Protein AF-A0A428TX43-F1 (afdb_monomer_lite)

Structure (mmCIF, N/CA/C/O backbone):
data_AF-A0A428TX43-F1
#
_entry.id   AF-A0A428TX43-F1
#
loop_
_atom_site.group_PDB
_atom_site.id
_atom_site.type_symbol
_atom_site.label_atom_id
_atom_site.label_alt_id
_atom_site.label_comp_id
_atom_site.label_asym_id
_atom_site.label_entity_id
_atom_site.label_seq_id
_atom_site.pdbx_PDB_ins_code
_atom_site.Cartn_x
_atom_site.Cartn_y
_atom_site.Cartn_z
_atom_site.occupancy
_atom_site.B_iso_or_equiv
_atom_site.auth_seq_id
_atom_site.auth_comp_id
_atom_site.auth_asym_id
_atom_site.auth_atom_id
_atom_site.pdbx_PDB_model_num
ATOM 1 N N . MET A 1 1 ? -20.351 14.671 13.816 1.00 62.22 1 MET A N 1
ATOM 2 C CA . MET A 1 1 ? -19.792 14.443 12.461 1.00 62.22 1 MET A CA 1
ATOM 3 C C . MET A 1 1 ? -20.214 13.050 11.997 1.00 62.22 1 MET A C 1
ATOM 5 O O . MET A 1 1 ? -20.035 12.113 12.763 1.00 62.22 1 MET A O 1
ATOM 9 N N . ARG A 1 2 ? -20.842 12.893 10.821 1.00 84.12 2 ARG A N 1
ATOM 10 C CA . ARG A 1 2 ? -21.247 11.560 10.322 1.00 84.12 2 ARG A CA 1
ATOM 11 C C . ARG A 1 2 ? -20.004 10.763 9.895 1.00 84.12 2 ARG A C 1
ATOM 13 O O . ARG A 1 2 ? -19.084 11.345 9.327 1.00 84.12 2 ARG A O 1
ATOM 20 N N . ILE A 1 3 ? -19.994 9.446 10.132 1.00 85.44 3 ILE A N 1
ATOM 21 C CA . ILE A 1 3 ? -18.871 8.536 9.803 1.00 85.44 3 ILE A CA 1
ATOM 22 C C . ILE A 1 3 ? -18.467 8.659 8.323 1.00 85.44 3 ILE A C 1
ATOM 24 O O . ILE A 1 3 ? -17.286 8.635 7.987 1.00 85.44 3 ILE A O 1
ATOM 28 N N . THR A 1 4 ? -19.445 8.877 7.444 1.00 86.81 4 THR A N 1
ATOM 29 C CA . THR A 1 4 ? -19.242 9.083 6.005 1.00 86.81 4 THR A CA 1
ATOM 30 C C . THR A 1 4 ? -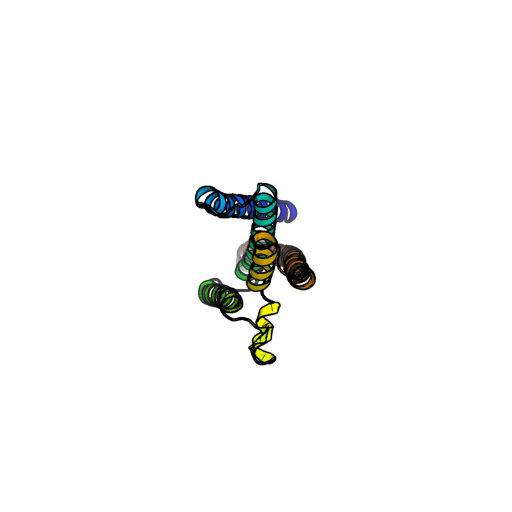18.394 10.313 5.681 1.00 86.81 4 THR A C 1
ATOM 32 O O . THR A 1 4 ? -17.564 10.249 4.781 1.00 86.81 4 THR A O 1
ATOM 35 N N . HIS A 1 5 ? -18.541 11.417 6.421 1.00 90.12 5 HIS A N 1
ATOM 36 C CA . HIS A 1 5 ? -17.758 12.636 6.182 1.00 90.12 5 HIS A CA 1
ATOM 37 C C . HIS A 1 5 ? -16.294 12.438 6.585 1.00 90.12 5 HIS A C 1
ATOM 39 O O . HIS A 1 5 ? -15.394 12.881 5.879 1.00 90.12 5 HIS A O 1
ATOM 45 N N . VAL A 1 6 ? -16.057 11.733 7.698 1.00 88.94 6 VAL A N 1
ATOM 46 C CA . VAL A 1 6 ? -14.701 11.384 8.149 1.00 88.94 6 VAL A CA 1
ATOM 47 C C . VAL A 1 6 ? -14.026 10.476 7.127 1.00 88.94 6 VAL A C 1
ATOM 49 O O . VAL A 1 6 ? -12.873 10.702 6.769 1.00 88.94 6 VAL A O 1
ATOM 52 N N . TRP A 1 7 ? -14.756 9.481 6.620 1.00 88.94 7 TRP A N 1
ATOM 53 C CA . TRP A 1 7 ? -14.253 8.597 5.576 1.00 88.94 7 TRP A CA 1
ATOM 54 C C . TRP A 1 7 ? -13.884 9.367 4.303 1.00 88.94 7 TRP A C 1
ATOM 56 O O . TRP A 1 7 ? -12.762 9.237 3.822 1.00 88.94 7 TRP A O 1
ATOM 66 N N . LEU A 1 8 ? -14.781 10.226 3.812 1.00 90.94 8 LEU A N 1
ATOM 67 C CA . LEU A 1 8 ? -14.578 10.978 2.574 1.00 90.94 8 LEU A CA 1
ATOM 68 C C . LEU A 1 8 ? -13.399 11.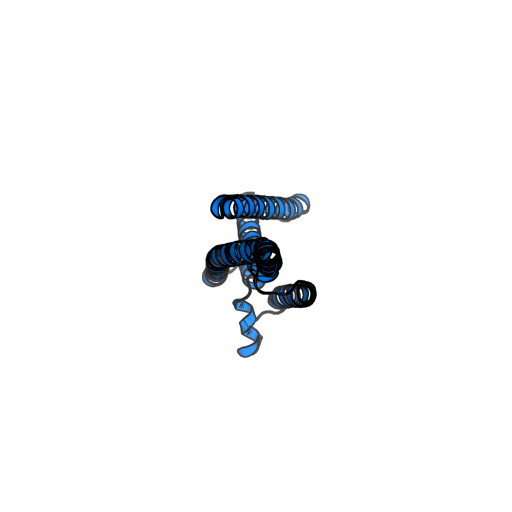954 2.677 1.00 90.94 8 LEU A C 1
ATOM 70 O O . LEU A 1 8 ? -12.568 12.004 1.774 1.00 90.94 8 LEU A O 1
ATOM 74 N N . MET A 1 9 ? -13.277 12.669 3.801 1.00 92.31 9 MET A N 1
ATOM 75 C CA . MET A 1 9 ? -12.135 13.549 4.061 1.00 92.31 9 MET A CA 1
ATOM 76 C C . MET A 1 9 ? -10.814 12.776 3.983 1.00 92.31 9 MET A C 1
ATOM 78 O O . MET A 1 9 ? -9.908 13.174 3.255 1.00 92.31 9 MET A O 1
ATOM 82 N N . ARG A 1 10 ? -10.707 11.646 4.694 1.00 89.06 10 ARG A N 1
ATOM 83 C CA . ARG A 1 10 ? -9.470 10.848 4.739 1.00 89.06 10 ARG A CA 1
ATOM 84 C C . ARG A 1 10 ? -9.148 10.206 3.396 1.00 89.06 10 ARG A C 1
ATOM 86 O O . ARG A 1 10 ? -7.983 10.178 3.010 1.00 89.06 10 ARG A O 1
ATOM 93 N N . PHE A 1 11 ? -10.170 9.738 2.686 1.00 91.19 11 PHE A N 1
ATOM 94 C CA . PHE A 1 11 ? -10.027 9.187 1.346 1.00 91.19 11 PHE A CA 1
ATOM 95 C C . PHE A 1 11 ? -9.445 10.228 0.384 1.00 91.19 11 PHE A C 1
ATOM 97 O O . PHE A 1 11 ? -8.422 9.971 -0.245 1.00 91.19 11 PHE A O 1
ATOM 104 N N . ILE A 1 12 ? -10.030 11.430 0.330 1.00 93.38 12 ILE A N 1
ATOM 105 C CA . ILE A 1 12 ? -9.553 12.514 -0.540 1.00 93.38 12 ILE A CA 1
ATOM 106 C C . ILE A 1 12 ? -8.123 12.917 -0.174 1.00 93.38 12 ILE A C 1
ATOM 108 O O . ILE A 1 12 ? -7.271 13.004 -1.058 1.00 93.38 12 ILE A O 1
ATOM 112 N N . THR A 1 13 ? -7.826 13.106 1.115 1.00 92.62 13 THR A N 1
ATOM 113 C CA . THR A 1 13 ? -6.467 13.442 1.562 1.00 92.62 13 THR A CA 1
ATOM 114 C C . THR A 1 13 ? -5.456 12.371 1.150 1.00 92.62 13 THR A C 1
ATOM 116 O O . THR A 1 13 ? -4.386 12.718 0.656 1.00 92.62 13 THR A O 1
ATOM 119 N N . GLY A 1 14 ? -5.797 11.086 1.285 1.00 91.69 14 GLY A N 1
ATOM 120 C CA . GLY A 1 14 ? -4.928 9.984 0.865 1.00 91.69 14 GLY A CA 1
ATOM 121 C C . GLY A 1 14 ? -4.669 9.957 -0.643 1.00 91.69 14 GLY A C 1
ATOM 122 O O . GLY A 1 14 ? -3.523 9.792 -1.069 1.00 91.69 14 GLY A O 1
ATOM 123 N N . LYS A 1 15 ? -5.702 10.190 -1.465 1.00 93.94 15 LYS A N 1
ATOM 124 C CA . LYS A 1 15 ? -5.552 10.254 -2.930 1.00 93.94 15 LYS A CA 1
ATOM 125 C C . LYS A 1 15 ? -4.702 11.442 -3.372 1.00 93.94 15 LYS A C 1
ATOM 127 O O . LYS A 1 15 ? -3.833 11.274 -4.220 1.00 93.94 15 LYS A O 1
ATOM 132 N N . ILE A 1 16 ? -4.905 12.620 -2.781 1.00 95.44 16 ILE A N 1
ATOM 133 C CA . ILE A 1 16 ? -4.099 13.809 -3.096 1.00 95.44 16 ILE A CA 1
ATOM 134 C C . ILE A 1 16 ? -2.644 13.584 -2.678 1.00 95.44 16 ILE A C 1
ATOM 136 O O . ILE A 1 16 ? -1.738 13.825 -3.469 1.00 95.44 16 ILE A O 1
ATOM 140 N N . PHE A 1 17 ? -2.416 13.079 -1.464 1.00 94.19 17 PHE A N 1
ATOM 141 C CA . PHE A 1 17 ? -1.071 12.824 -0.954 1.00 94.19 17 PHE A CA 1
ATOM 142 C C . PHE A 1 17 ? -0.299 11.829 -1.832 1.00 94.19 17 PHE A C 1
ATOM 144 O O . PHE A 1 17 ? 0.827 12.113 -2.238 1.00 94.19 17 PHE A O 1
ATOM 151 N N . SER A 1 18 ? -0.914 10.692 -2.174 1.00 94.75 18 SER A N 1
ATOM 152 C CA . SER A 1 18 ? -0.291 9.675 -3.034 1.00 94.75 18 SER A CA 1
ATOM 153 C C . SER A 1 18 ? -0.026 10.186 -4.452 1.00 94.75 18 SER A C 1
ATOM 155 O O . SER A 1 18 ? 1.043 9.917 -4.999 1.00 94.75 18 SER A O 1
ATOM 157 N N . MET A 1 19 ? -0.948 10.961 -5.034 1.00 94.81 19 MET A N 1
ATOM 158 C CA . MET A 1 19 ? -0.759 11.581 -6.351 1.00 94.81 19 MET A CA 1
ATOM 159 C C . MET A 1 19 ? 0.387 12.592 -6.351 1.00 94.81 19 MET A C 1
ATOM 161 O O . MET A 1 19 ? 1.244 12.537 -7.231 1.00 94.81 19 MET A O 1
ATOM 165 N N . LEU A 1 20 ? 0.436 13.488 -5.360 1.00 96.06 20 LEU A N 1
ATOM 166 C CA . LEU A 1 20 ? 1.509 14.477 -5.238 1.00 96.06 20 LEU A CA 1
ATOM 167 C C . LEU A 1 20 ? 2.864 13.800 -5.051 1.00 96.06 20 LEU A C 1
ATOM 169 O O . LEU A 1 20 ? 3.816 14.155 -5.740 1.00 96.06 20 LEU A O 1
ATOM 173 N N . PHE A 1 21 ? 2.943 12.792 -4.179 1.00 95.31 21 PHE A N 1
ATOM 174 C CA . PHE A 1 21 ? 4.167 12.015 -4.004 1.00 95.31 21 PHE A CA 1
ATOM 175 C C . PHE A 1 21 ? 4.628 11.391 -5.324 1.00 95.31 21 PHE A C 1
ATOM 177 O O . PHE A 1 21 ? 5.793 11.531 -5.695 1.00 95.31 21 PHE A O 1
ATOM 184 N N . ALA A 1 22 ? 3.715 10.739 -6.048 1.00 96.19 22 ALA A N 1
ATOM 185 C CA . ALA A 1 22 ? 4.040 10.102 -7.315 1.00 96.19 22 ALA A CA 1
ATOM 186 C C . ALA A 1 22 ? 4.561 11.119 -8.338 1.00 96.19 22 ALA A C 1
ATOM 188 O O . ALA A 1 22 ? 5.565 10.843 -8.984 1.00 96.19 22 ALA A O 1
ATOM 189 N N . VAL A 1 23 ? 3.939 12.302 -8.440 1.00 96.25 23 VAL A N 1
ATOM 190 C CA . VAL A 1 23 ? 4.405 13.385 -9.327 1.00 96.25 23 VAL A CA 1
ATOM 191 C C . VAL A 1 23 ? 5.791 13.883 -8.926 1.00 96.25 23 VAL A C 1
ATOM 193 O O . VAL A 1 23 ? 6.620 14.112 -9.801 1.00 96.25 23 VAL A O 1
ATOM 196 N N . VAL A 1 24 ? 6.070 14.050 -7.631 1.00 96.38 24 VAL A N 1
ATOM 197 C CA . VAL A 1 24 ? 7.391 14.510 -7.176 1.00 96.38 24 VAL A CA 1
ATOM 198 C C . VAL A 1 24 ? 8.469 13.485 -7.522 1.00 96.38 24 VAL A C 1
ATOM 200 O O . VAL A 1 24 ? 9.498 13.858 -8.082 1.00 96.38 24 VAL A O 1
ATOM 203 N N . VAL A 1 25 ? 8.236 12.200 -7.240 1.00 95.06 25 VAL A N 1
ATOM 204 C CA . VAL A 1 25 ? 9.222 11.144 -7.518 1.00 95.06 25 VAL A CA 1
ATOM 205 C C . VAL A 1 25 ? 9.447 10.978 -9.019 1.00 95.06 25 VAL A C 1
ATOM 207 O O . VAL A 1 25 ? 10.593 10.946 -9.464 1.00 95.06 25 VAL A O 1
ATOM 210 N N . THR A 1 26 ? 8.389 10.923 -9.829 1.00 94.62 26 THR A N 1
ATOM 211 C CA . THR A 1 26 ? 8.565 10.787 -11.282 1.00 94.62 26 THR A CA 1
ATOM 212 C C . THR A 1 26 ? 9.055 12.058 -11.948 1.00 94.62 26 THR A C 1
ATOM 214 O O . THR A 1 26 ? 9.787 11.978 -12.931 1.00 94.62 26 THR A O 1
ATOM 217 N N . GLY A 1 27 ? 8.702 13.228 -11.419 1.00 93.19 27 GLY A N 1
ATOM 218 C CA . GLY A 1 27 ? 9.244 14.515 -11.842 1.00 93.19 27 GLY A CA 1
ATOM 219 C C . GLY A 1 27 ? 10.741 14.616 -11.563 1.00 93.19 27 GLY A C 1
ATOM 220 O O . GLY A 1 27 ? 11.486 15.054 -12.434 1.00 93.19 27 GLY A O 1
ATOM 221 N N . TYR A 1 28 ? 11.193 14.136 -10.401 1.00 93.88 28 TYR A N 1
ATOM 222 C CA . TYR A 1 28 ? 12.615 14.023 -10.075 1.00 93.88 28 TYR A CA 1
ATOM 223 C C . TYR A 1 28 ? 13.341 13.099 -11.062 1.00 93.88 28 TYR A C 1
ATOM 225 O O . TYR A 1 28 ? 14.306 13.524 -11.692 1.00 93.88 28 TYR A O 1
ATOM 233 N N . ILE A 1 29 ? 12.833 11.879 -11.277 1.00 91.56 29 ILE A N 1
ATOM 234 C CA . ILE A 1 29 ? 13.421 10.927 -12.238 1.00 91.56 29 ILE A CA 1
ATOM 235 C C . ILE A 1 29 ? 13.482 11.537 -13.645 1.00 91.56 29 ILE A C 1
ATOM 237 O O . ILE A 1 29 ? 14.479 11.394 -14.342 1.00 91.56 29 ILE A O 1
ATOM 241 N N . TRP A 1 30 ? 12.437 12.256 -14.059 1.00 90.94 30 TRP A N 1
ATOM 242 C CA . TRP A 1 30 ? 12.391 12.913 -15.362 1.00 90.94 30 TRP A CA 1
ATOM 243 C C . TRP A 1 30 ? 13.389 14.063 -15.493 1.00 90.94 30 TRP A C 1
ATOM 245 O O . TRP A 1 30 ? 14.013 14.208 -16.544 1.00 90.94 30 TRP A O 1
ATOM 255 N N . ALA A 1 31 ? 13.521 14.895 -14.458 1.00 91.88 31 ALA A N 1
ATOM 256 C CA . ALA A 1 31 ? 14.424 16.042 -14.452 1.00 91.88 31 ALA A CA 1
ATOM 257 C C . ALA A 1 31 ? 15.897 15.610 -14.486 1.00 91.88 31 ALA A C 1
ATOM 259 O O . ALA A 1 31 ? 16.699 16.247 -15.163 1.00 91.88 31 ALA A O 1
ATOM 260 N N . PHE A 1 32 ? 16.226 14.503 -13.815 1.00 91.25 32 PHE A N 1
ATOM 261 C CA . PHE A 1 32 ? 17.582 13.956 -13.714 1.00 91.25 32 PHE A CA 1
ATOM 262 C C . PHE A 1 32 ? 17.793 12.711 -14.585 1.00 91.25 32 PHE A C 1
ATOM 264 O O . PHE A 1 32 ? 18.588 11.842 -14.244 1.00 91.25 32 PHE A O 1
ATOM 271 N N . ARG A 1 33 ? 17.081 12.605 -15.715 1.00 85.25 33 ARG A N 1
ATOM 272 C CA . ARG A 1 33 ? 17.209 11.447 -16.615 1.00 85.25 33 ARG A CA 1
ATOM 273 C C . ARG A 1 33 ? 18.502 11.427 -17.440 1.00 85.25 33 ARG A C 1
ATOM 275 O O . ARG A 1 33 ? 18.762 10.418 -18.072 1.00 85.25 33 ARG A O 1
ATOM 282 N N . GLU A 1 34 ? 19.293 12.503 -17.442 1.00 87.50 34 GLU A N 1
ATOM 283 C CA . GLU A 1 34 ? 20.526 12.625 -18.244 1.00 87.50 34 GLU A CA 1
ATOM 284 C C . GLU A 1 34 ? 20.305 12.138 -19.696 1.00 87.50 34 GLU A C 1
ATOM 286 O O . GLU A 1 34 ? 19.349 12.573 -20.343 1.00 87.50 34 GLU A O 1
ATOM 291 N N . ASP A 1 35 ? 21.133 11.213 -20.190 1.00 86.31 35 ASP A N 1
ATOM 292 C CA . ASP A 1 35 ? 21.039 10.624 -21.534 1.00 86.31 35 ASP A CA 1
ATOM 293 C C . ASP A 1 35 ? 20.047 9.447 -21.626 1.00 86.31 35 ASP A C 1
ATOM 295 O O . ASP A 1 35 ? 19.920 8.791 -22.666 1.00 86.31 35 ASP A O 1
ATOM 299 N N . TRP A 1 36 ? 19.321 9.141 -20.548 1.00 84.12 36 TRP A N 1
ATOM 300 C CA . TRP A 1 36 ? 18.344 8.062 -20.539 1.00 84.12 36 TRP A CA 1
ATOM 301 C C . TRP A 1 36 ? 17.116 8.456 -21.371 1.00 84.12 36 TRP A C 1
ATOM 303 O O . TRP A 1 36 ? 16.358 9.366 -21.025 1.00 84.12 36 TRP A O 1
ATOM 313 N N . GLY A 1 37 ? 16.910 7.744 -22.486 1.00 82.31 37 GLY A N 1
ATOM 314 C CA . GLY A 1 37 ? 15.857 7.969 -23.488 1.00 82.31 37 GLY A CA 1
ATOM 315 C C . GLY A 1 37 ? 14.419 7.680 -23.027 1.00 82.31 37 GLY A C 1
ATOM 316 O O . GLY A 1 37 ? 13.642 7.061 -23.752 1.00 82.31 37 GLY A O 1
ATOM 317 N N . VAL A 1 38 ? 14.047 8.102 -21.819 1.00 80.44 38 VAL A N 1
ATOM 318 C CA . VAL A 1 38 ? 12.699 7.963 -21.259 1.00 80.44 38 VAL A CA 1
ATOM 319 C C . VAL A 1 38 ? 11.732 8.868 -22.022 1.00 80.44 38 VAL A C 1
ATOM 321 O O . VAL A 1 38 ? 11.837 10.092 -21.978 1.00 80.44 38 VAL A O 1
ATOM 324 N N . ASN A 1 39 ? 10.766 8.267 -22.718 1.00 88.69 39 ASN A N 1
ATOM 325 C CA . ASN A 1 39 ? 9.698 8.994 -23.406 1.00 88.69 39 ASN A CA 1
ATOM 326 C C . ASN A 1 39 ? 8.551 9.353 -22.433 1.00 88.69 39 ASN A C 1
ATOM 328 O O . ASN A 1 39 ? 8.416 8.755 -21.363 1.00 88.69 39 ASN A O 1
ATOM 332 N N . GLY A 1 40 ? 7.663 10.274 -22.815 1.00 87.19 40 GLY A N 1
ATOM 333 C CA . GLY A 1 40 ? 6.488 10.666 -22.028 1.00 87.19 40 GLY A CA 1
ATOM 334 C C . GLY A 1 40 ? 5.556 9.497 -21.679 1.00 87.19 40 GLY A C 1
ATOM 335 O O . GLY A 1 40 ? 4.947 9.496 -20.612 1.00 87.19 40 GLY A O 1
ATOM 336 N N . GLY A 1 41 ? 5.507 8.452 -22.515 1.00 90.25 41 GLY A N 1
ATOM 337 C CA . GLY A 1 41 ? 4.798 7.208 -22.192 1.00 90.25 41 GLY A CA 1
ATOM 338 C C . GLY A 1 41 ? 5.389 6.483 -20.977 1.00 90.25 41 GLY A C 1
ATOM 339 O O . GLY A 1 41 ? 4.654 6.110 -20.064 1.00 90.25 41 GLY A O 1
ATOM 340 N N . HIS A 1 42 ? 6.718 6.354 -20.909 1.00 91.62 42 HIS A N 1
ATOM 341 C CA . HIS A 1 42 ? 7.403 5.748 -19.760 1.00 91.62 42 HIS A CA 1
ATOM 342 C C . HIS A 1 42 ? 7.213 6.586 -18.493 1.00 91.62 42 HIS A C 1
ATOM 344 O O . HIS A 1 42 ? 7.058 6.031 -17.405 1.00 91.62 42 HIS A O 1
ATOM 350 N N . TRP A 1 43 ? 7.164 7.915 -18.624 1.00 92.44 43 TRP A N 1
ATOM 351 C CA . TRP A 1 43 ? 6.859 8.804 -17.504 1.00 92.44 43 TRP A CA 1
ATOM 352 C C . TRP A 1 43 ? 5.450 8.578 -16.952 1.00 92.44 43 TRP A C 1
ATOM 354 O O . TRP A 1 43 ? 5.297 8.387 -15.746 1.00 92.44 43 TRP A O 1
ATOM 364 N N . ALA A 1 44 ? 4.434 8.536 -17.820 1.00 94.44 44 ALA A N 1
ATOM 365 C CA . ALA A 1 44 ? 3.047 8.332 -17.407 1.00 94.44 44 ALA A CA 1
ATOM 366 C C . ALA A 1 44 ? 2.846 6.967 -16.727 1.00 94.44 44 ALA A C 1
ATOM 368 O O . ALA A 1 44 ? 2.191 6.883 -15.688 1.00 94.44 44 ALA A O 1
ATOM 369 N N . LEU A 1 45 ? 3.461 5.908 -17.265 1.00 94.31 45 LEU A N 1
ATOM 370 C CA . LEU A 1 45 ? 3.423 4.570 -16.667 1.00 94.31 45 LEU A CA 1
ATOM 371 C C . LEU A 1 45 ? 4.169 4.512 -15.329 1.00 94.31 45 LEU A C 1
ATOM 373 O O . LEU A 1 45 ? 3.653 3.950 -14.361 1.00 94.31 45 LEU A O 1
ATOM 377 N N . SER A 1 46 ? 5.343 5.143 -15.238 1.00 94.44 46 SER A N 1
ATOM 378 C CA . SER A 1 46 ? 6.082 5.252 -13.972 1.00 94.44 46 SER A CA 1
ATOM 379 C C . SER A 1 46 ? 5.245 5.986 -12.925 1.00 94.44 46 SER A C 1
ATOM 381 O O . SER A 1 46 ? 5.160 5.551 -11.779 1.00 94.44 46 SER A O 1
ATOM 383 N N . TRP A 1 47 ? 4.572 7.067 -13.326 1.00 95.88 47 TRP A N 1
ATOM 384 C CA . TRP A 1 47 ? 3.741 7.878 -12.440 1.00 95.88 47 TRP A CA 1
ATOM 385 C C . TRP A 1 47 ? 2.553 7.089 -11.900 1.00 95.88 47 TRP A C 1
ATOM 387 O O . TRP A 1 47 ? 2.351 7.053 -10.686 1.00 95.88 47 TRP A O 1
ATOM 397 N N . LEU A 1 48 ? 1.824 6.386 -12.769 1.00 95.69 48 LEU A N 1
ATOM 398 C CA . LEU A 1 48 ? 0.718 5.521 -12.355 1.00 95.69 48 LEU A CA 1
ATOM 399 C C . LEU A 1 48 ? 1.182 4.391 -11.427 1.00 95.69 48 LEU A C 1
ATOM 401 O O . LEU A 1 48 ? 0.500 4.087 -10.448 1.00 95.69 48 LEU A O 1
ATOM 405 N N . THR A 1 49 ? 2.350 3.802 -11.693 1.00 95.31 49 THR A N 1
ATOM 406 C CA . THR A 1 49 ? 2.896 2.715 -10.868 1.00 95.31 49 THR A CA 1
ATOM 407 C C . THR A 1 49 ? 3.288 3.217 -9.474 1.00 95.31 49 THR A C 1
ATOM 409 O O . THR A 1 49 ? 2.893 2.620 -8.468 1.00 95.31 49 THR A O 1
ATOM 412 N N . PHE A 1 50 ? 3.994 4.352 -9.385 1.00 96.31 50 PHE A N 1
ATOM 413 C CA . PHE A 1 50 ? 4.320 4.979 -8.099 1.00 96.31 50 PHE A CA 1
ATOM 414 C C . PHE A 1 50 ? 3.073 5.434 -7.344 1.00 96.31 50 PHE A C 1
ATOM 416 O O . PHE A 1 50 ? 3.014 5.268 -6.126 1.00 96.31 50 PHE A O 1
ATOM 423 N N . TRP A 1 51 ? 2.069 5.969 -8.044 1.00 96.50 51 TRP A N 1
ATOM 424 C CA . TRP A 1 51 ? 0.796 6.343 -7.435 1.00 96.50 51 TRP A CA 1
ATOM 425 C C . TRP A 1 51 ? 0.103 5.134 -6.803 1.00 96.50 51 TRP A C 1
ATOM 427 O O . TRP A 1 51 ? -0.237 5.186 -5.621 1.00 96.50 51 TRP A O 1
ATOM 437 N N . LEU A 1 52 ? -0.051 4.037 -7.551 1.00 95.31 52 LEU A N 1
ATOM 438 C CA . LEU A 1 52 ? -0.700 2.819 -7.062 1.00 95.31 52 LEU A CA 1
ATOM 439 C C . LEU A 1 52 ? 0.031 2.248 -5.840 1.00 95.31 52 LEU A C 1
ATOM 441 O O . LEU A 1 52 ? -0.600 1.878 -4.845 1.00 95.31 52 LEU A O 1
ATOM 445 N N . PHE A 1 53 ? 1.364 2.220 -5.888 1.00 95.56 53 PHE A N 1
ATOM 446 C CA . PHE A 1 53 ? 2.188 1.787 -4.766 1.00 95.56 53 PHE A CA 1
ATOM 447 C C . PHE A 1 53 ? 2.023 2.692 -3.540 1.00 95.56 53 PHE A C 1
ATOM 449 O O . PHE A 1 53 ? 1.872 2.188 -2.420 1.00 95.56 53 PHE A O 1
ATOM 456 N N . MET A 1 54 ? 2.032 4.015 -3.721 1.00 95.31 54 MET A N 1
ATOM 457 C CA . MET A 1 54 ? 1.910 4.924 -2.585 1.00 95.31 54 MET A CA 1
ATOM 458 C C . MET A 1 54 ? 0.515 4.931 -1.982 1.00 95.31 54 MET A C 1
ATOM 460 O O . MET A 1 54 ? 0.382 4.956 -0.763 1.00 95.31 54 MET A O 1
ATOM 464 N N . ASP A 1 55 ? -0.523 4.879 -2.810 1.00 95.12 55 ASP A N 1
ATOM 465 C CA . ASP A 1 55 ? -1.906 4.784 -2.350 1.00 95.12 55 ASP A CA 1
ATOM 466 C C . ASP A 1 55 ? -2.131 3.492 -1.546 1.00 95.12 55 ASP A C 1
ATOM 468 O O . ASP A 1 55 ? -2.748 3.518 -0.479 1.00 95.12 55 ASP A O 1
ATOM 472 N N . THR A 1 56 ? -1.543 2.382 -1.999 1.00 94.31 56 THR A N 1
ATOM 473 C CA . THR A 1 56 ? -1.543 1.104 -1.275 1.00 94.31 56 THR A CA 1
ATOM 474 C C . THR A 1 56 ? -0.863 1.224 0.090 1.00 94.31 56 THR A C 1
ATOM 476 O O . THR A 1 56 ? -1.453 0.869 1.112 1.00 94.31 56 THR A O 1
ATOM 479 N N . ASN A 1 57 ? 0.358 1.768 0.141 1.00 93.62 57 ASN A N 1
ATOM 480 C CA . ASN A 1 57 ? 1.076 1.939 1.407 1.00 93.62 57 ASN A CA 1
ATOM 481 C C . ASN A 1 57 ? 0.349 2.901 2.345 1.00 93.62 57 ASN A C 1
ATOM 483 O O . ASN A 1 57 ? 0.229 2.618 3.535 1.00 93.62 57 ASN A O 1
ATOM 487 N N . PHE A 1 58 ? -0.190 4.001 1.821 1.00 92.62 58 PHE A N 1
ATOM 488 C CA . PHE A 1 58 ? -0.966 4.946 2.611 1.00 92.62 58 PHE A CA 1
ATOM 489 C C . PHE A 1 58 ? -2.146 4.250 3.295 1.00 92.62 58 PHE A C 1
ATOM 491 O O . PHE A 1 58 ? -2.340 4.427 4.494 1.00 92.62 58 PHE A O 1
ATOM 498 N N . GLN A 1 59 ? -2.896 3.409 2.578 1.00 92.25 59 GLN A N 1
ATOM 499 C CA . GLN A 1 59 ? -4.031 2.677 3.150 1.00 92.25 59 GLN A CA 1
ATOM 500 C C . GLN A 1 59 ? -3.610 1.631 4.184 1.00 92.25 59 GLN A C 1
ATOM 502 O O . GLN A 1 59 ? -4.251 1.521 5.231 1.00 92.25 59 GLN A O 1
ATOM 507 N N . VAL A 1 60 ? -2.531 0.883 3.936 1.00 90.88 60 VAL A N 1
ATOM 508 C CA . VAL A 1 60 ? -2.003 -0.092 4.906 1.00 90.88 60 VAL A CA 1
ATOM 509 C C . VAL A 1 60 ? -1.595 0.610 6.199 1.00 90.88 60 VAL A C 1
ATOM 511 O O . VAL A 1 60 ? -2.002 0.188 7.284 1.00 90.88 60 VAL A O 1
ATOM 514 N N . LEU A 1 61 ? -0.848 1.710 6.098 1.00 90.50 61 LEU A N 1
ATOM 515 C CA . LEU A 1 61 ? -0.405 2.472 7.262 1.00 90.50 61 LEU A CA 1
ATOM 516 C C . LEU A 1 61 ? -1.583 3.133 7.984 1.00 90.50 61 LEU A C 1
ATOM 518 O O . LEU A 1 61 ? -1.684 3.039 9.205 1.00 90.50 61 LEU A O 1
ATOM 522 N N . GLU A 1 62 ? -2.508 3.750 7.249 1.00 88.38 62 GLU A N 1
ATOM 523 C CA . GLU A 1 62 ? -3.688 4.404 7.815 1.00 88.38 62 GLU A CA 1
ATOM 524 C C . GLU A 1 62 ? -4.570 3.419 8.584 1.00 88.38 62 GLU A C 1
ATOM 526 O O . GLU A 1 62 ? -4.965 3.713 9.718 1.00 88.38 62 GLU A O 1
ATOM 531 N N . SER A 1 63 ? -4.847 2.260 7.982 1.00 88.31 63 SER A N 1
ATOM 532 C CA . SER A 1 63 ? -5.721 1.244 8.560 1.00 88.31 63 SER A CA 1
ATOM 533 C C . SER A 1 63 ? -5.068 0.533 9.741 1.00 88.31 63 SER A C 1
ATOM 535 O O . SER A 1 63 ? -5.726 0.319 10.759 1.00 88.31 63 SER A O 1
ATOM 537 N N . THR A 1 64 ? -3.773 0.225 9.650 1.00 85.31 64 THR A N 1
ATOM 538 C CA . THR A 1 64 ? -3.056 -0.554 10.669 1.00 85.31 64 THR A CA 1
ATOM 539 C C . THR A 1 64 ? -2.672 0.296 11.878 1.00 85.31 64 THR A C 1
ATOM 541 O O . THR A 1 64 ? -3.010 -0.064 13.010 1.00 85.31 64 THR A O 1
ATOM 544 N N . ILE A 1 65 ? -2.041 1.455 11.657 1.00 83.31 65 ILE A N 1
ATOM 545 C CA . ILE A 1 65 ? -1.504 2.302 12.737 1.00 83.31 65 ILE A CA 1
ATOM 546 C C . ILE A 1 65 ? -2.622 2.933 13.557 1.00 83.31 65 ILE A C 1
ATOM 548 O O . ILE A 1 65 ? -2.536 2.985 14.776 1.00 83.31 65 ILE A O 1
ATOM 552 N N . ASN A 1 66 ? -3.694 3.400 12.915 1.00 76.00 66 ASN A N 1
ATOM 553 C CA . ASN A 1 66 ? -4.714 4.139 13.653 1.00 76.00 66 ASN A CA 1
ATOM 554 C C . ASN A 1 66 ? -5.763 3.263 14.350 1.00 76.00 66 ASN A C 1
ATOM 556 O O . ASN A 1 66 ? -6.519 3.789 15.168 1.00 76.00 66 ASN A O 1
ATOM 560 N N . SER A 1 67 ? -5.880 1.980 13.990 1.00 82.88 67 SER A N 1
ATOM 561 C CA . SER A 1 67 ? -6.968 1.120 14.486 1.00 82.88 67 SER A CA 1
ATOM 562 C C . SER A 1 67 ? -6.518 -0.141 15.196 1.00 82.88 67 SER A C 1
ATOM 564 O O . SER A 1 67 ? -7.245 -0.619 16.072 1.00 82.88 67 SER A O 1
ATOM 566 N N . PHE A 1 68 ? -5.388 -0.729 14.809 1.00 82.50 68 PHE A N 1
ATOM 567 C CA . PHE A 1 68 ? -4.973 -2.042 15.308 1.00 82.50 68 PHE A CA 1
ATOM 568 C C . PHE A 1 68 ? -3.721 -1.970 16.173 1.00 82.50 68 PHE A C 1
ATOM 570 O O . PHE A 1 68 ? -3.620 -2.724 17.137 1.00 82.50 68 PHE A O 1
ATOM 577 N N . VAL A 1 69 ? -2.804 -1.054 15.868 1.00 86.12 69 VAL A N 1
ATOM 578 C CA . VAL A 1 69 ? -1.542 -0.918 16.594 1.00 86.12 69 VAL A CA 1
ATOM 579 C C . VAL A 1 69 ? -1.672 0.160 17.679 1.00 86.12 69 VAL A C 1
ATOM 581 O O . VAL A 1 69 ? -2.065 1.285 17.376 1.00 86.12 69 VAL A O 1
ATOM 584 N N . PRO A 1 70 ? -1.350 -0.141 18.951 1.00 85.06 70 PRO A N 1
ATOM 585 C CA . PRO A 1 70 ? -1.231 0.878 19.990 1.00 85.06 70 PRO A CA 1
ATOM 586 C C . PRO A 1 70 ? -0.160 1.909 19.627 1.00 85.06 70 PRO A C 1
ATOM 588 O O . PRO A 1 70 ? 0.893 1.540 19.113 1.00 85.06 70 PRO A O 1
ATOM 591 N N . MET A 1 71 ? -0.372 3.182 19.976 1.00 85.31 71 MET A N 1
ATOM 592 C CA . MET A 1 71 ? 0.532 4.279 19.590 1.00 85.31 71 MET A CA 1
ATOM 593 C C . MET A 1 71 ? 2.005 4.030 19.975 1.00 85.31 71 MET A C 1
ATOM 595 O O . MET A 1 71 ? 2.910 4.420 19.242 1.00 85.31 71 MET A O 1
ATOM 599 N N . ALA A 1 72 ? 2.250 3.331 21.090 1.00 88.81 72 ALA A N 1
ATOM 600 C CA . ALA A 1 72 ? 3.590 2.967 21.553 1.00 88.81 72 ALA A CA 1
ATOM 601 C C . ALA A 1 72 ? 4.307 1.930 20.661 1.00 88.81 72 ALA A C 1
ATOM 603 O O . ALA A 1 72 ? 5.534 1.904 20.621 1.00 88.81 72 ALA A O 1
ATOM 604 N N . LEU A 1 73 ? 3.565 1.084 19.937 1.00 90.12 73 LEU A N 1
ATOM 605 C CA . LEU A 1 73 ? 4.114 0.027 19.075 1.00 90.12 73 LEU A CA 1
ATOM 606 C C . LEU A 1 73 ? 4.231 0.441 17.599 1.00 90.12 73 LEU A C 1
ATOM 608 O O . LEU A 1 73 ? 4.847 -0.269 16.803 1.00 90.12 73 LEU A O 1
ATOM 612 N N . THR A 1 74 ? 3.704 1.612 17.239 1.00 90.12 74 THR A N 1
ATOM 613 C CA . THR A 1 74 ? 3.803 2.203 15.899 1.00 90.12 74 THR A CA 1
ATOM 614 C C . THR A 1 74 ? 5.220 2.213 15.307 1.00 90.12 74 THR A C 1
ATOM 616 O O . THR A 1 74 ? 5.357 1.786 14.159 1.00 90.12 74 THR A O 1
ATOM 619 N N . PRO A 1 75 ? 6.287 2.651 16.015 1.00 91.00 75 PRO A N 1
ATOM 620 C CA . PRO A 1 75 ? 7.624 2.696 15.419 1.00 91.00 75 PRO A CA 1
ATOM 621 C C . PRO A 1 75 ? 8.162 1.302 15.072 1.00 91.00 75 PRO A C 1
ATOM 623 O O . PRO A 1 75 ? 8.778 1.138 14.022 1.00 91.00 75 PRO A O 1
ATOM 626 N N . PHE A 1 76 ? 7.880 0.285 15.894 1.00 92.44 76 PHE A N 1
ATOM 627 C CA . PHE A 1 76 ? 8.299 -1.095 15.627 1.00 92.44 76 PHE A CA 1
ATOM 628 C C . PHE A 1 76 ? 7.596 -1.671 14.398 1.00 92.44 76 PHE A C 1
ATOM 630 O O . PHE A 1 76 ? 8.232 -2.318 13.564 1.00 92.44 76 PHE A O 1
ATOM 637 N N . PHE A 1 77 ? 6.297 -1.393 14.257 1.00 92.00 77 PHE A N 1
ATOM 638 C CA . PHE A 1 77 ? 5.542 -1.794 13.077 1.00 92.00 77 PHE A CA 1
ATOM 639 C C . PHE A 1 77 ? 6.059 -1.098 11.813 1.00 92.00 77 PHE A C 1
ATOM 641 O O . PHE A 1 77 ? 6.357 -1.774 10.833 1.00 92.00 77 PHE A O 1
ATOM 648 N N . LEU A 1 78 ? 6.211 0.230 11.843 1.00 92.19 78 LEU A N 1
ATOM 649 C CA . LEU A 1 78 ? 6.697 1.009 10.701 1.00 92.19 78 LEU A CA 1
ATOM 650 C C . LEU A 1 78 ? 8.077 0.548 10.245 1.00 92.19 78 LEU A C 1
ATOM 652 O O . LEU A 1 78 ? 8.274 0.285 9.060 1.00 92.19 78 LEU A O 1
ATOM 656 N N . LEU A 1 79 ? 9.014 0.413 11.185 1.00 94.38 79 LEU A N 1
ATOM 657 C CA . LEU A 1 79 ? 10.365 -0.034 10.879 1.00 94.38 79 LEU A CA 1
ATOM 658 C C . LEU A 1 79 ? 10.342 -1.424 10.239 1.00 94.38 79 LEU A C 1
ATOM 660 O O . LEU A 1 79 ? 10.953 -1.623 9.195 1.00 94.38 79 LEU A O 1
ATOM 664 N N . THR A 1 80 ? 9.591 -2.363 10.815 1.00 93.69 80 THR A N 1
ATOM 665 C CA . THR A 1 80 ? 9.481 -3.723 10.270 1.00 93.69 80 THR A CA 1
ATOM 666 C C . THR A 1 80 ? 8.850 -3.716 8.880 1.00 93.69 80 THR A C 1
ATOM 668 O O . THR A 1 80 ? 9.383 -4.337 7.962 1.00 93.69 80 THR A O 1
ATOM 671 N N . TRP A 1 81 ? 7.754 -2.976 8.692 1.00 93.69 81 TRP A N 1
ATOM 672 C CA . TRP A 1 81 ? 7.060 -2.882 7.410 1.00 93.69 81 TRP A CA 1
ATOM 673 C C . TRP A 1 81 ? 7.972 -2.331 6.313 1.00 93.69 81 TRP A C 1
ATOM 675 O O . TRP A 1 81 ? 8.058 -2.918 5.233 1.00 93.69 81 TRP A O 1
ATOM 685 N N . PHE A 1 82 ? 8.697 -1.246 6.592 1.00 92.56 82 PHE A N 1
ATOM 686 C CA . PHE A 1 82 ? 9.639 -0.676 5.634 1.00 92.56 82 PHE A CA 1
ATOM 687 C C . PHE A 1 82 ? 10.819 -1.606 5.364 1.00 92.56 82 PHE A C 1
ATOM 689 O O . PHE A 1 82 ? 11.147 -1.823 4.202 1.00 92.56 82 PHE A O 1
ATOM 696 N N . MET A 1 83 ? 11.419 -2.201 6.397 1.00 94.19 83 MET A N 1
ATOM 697 C CA . MET A 1 83 ? 12.582 -3.079 6.227 1.00 94.19 83 MET A CA 1
ATOM 698 C C . MET A 1 83 ? 12.252 -4.326 5.408 1.00 94.19 83 MET A C 1
ATOM 700 O O . MET A 1 83 ? 13.047 -4.716 4.559 1.00 94.19 83 MET A O 1
ATOM 704 N N . VAL A 1 84 ? 11.074 -4.920 5.606 1.00 92.81 84 VAL A N 1
ATOM 705 C CA . VAL A 1 84 ? 10.630 -6.081 4.823 1.00 92.81 84 VAL A CA 1
ATOM 706 C C . VAL A 1 84 ? 10.310 -5.699 3.373 1.00 92.81 84 VAL A C 1
ATOM 708 O O . VAL A 1 84 ? 10.638 -6.438 2.451 1.00 92.81 84 VAL A O 1
ATOM 711 N N . ASN A 1 85 ? 9.720 -4.524 3.144 1.00 93.62 85 ASN A N 1
ATOM 712 C CA . ASN A 1 85 ? 9.470 -4.035 1.787 1.00 93.62 85 ASN A CA 1
ATOM 713 C C . ASN A 1 85 ? 10.773 -3.714 1.041 1.00 93.62 85 ASN A C 1
ATOM 715 O O . ASN A 1 85 ? 10.924 -4.090 -0.116 1.00 93.62 85 ASN A O 1
ATOM 719 N N . VAL A 1 86 ? 11.727 -3.053 1.700 1.00 92.44 86 VAL A N 1
ATOM 720 C CA . VAL A 1 86 ? 13.029 -2.734 1.103 1.00 92.44 86 VAL A CA 1
ATOM 721 C C . VAL A 1 86 ? 13.825 -4.007 0.841 1.00 92.44 86 VAL A C 1
ATOM 723 O O . VAL A 1 86 ? 14.351 -4.167 -0.258 1.00 92.44 86 VAL A O 1
ATOM 726 N N . SER A 1 87 ? 13.878 -4.939 1.799 1.00 90.69 87 SER A N 1
ATOM 727 C CA . SER A 1 87 ? 14.606 -6.201 1.622 1.00 90.69 87 SER A CA 1
ATOM 728 C C . SER A 1 87 ? 14.058 -7.027 0.462 1.00 90.69 87 SER A C 1
ATOM 730 O O . SER A 1 87 ? 14.835 -7.691 -0.227 1.00 90.69 87 SER A O 1
ATOM 732 N N . ALA A 1 88 ? 12.757 -6.912 0.177 1.00 90.69 88 ALA A N 1
ATOM 733 C CA . ALA A 1 88 ? 12.134 -7.611 -0.932 1.00 90.69 88 ALA A CA 1
ATOM 734 C C . ALA A 1 88 ? 12.576 -7.122 -2.328 1.00 90.69 88 ALA A C 1
ATOM 736 O O . ALA A 1 88 ? 12.289 -7.782 -3.325 1.00 90.69 88 ALA A O 1
ATOM 737 N N . CYS A 1 89 ? 13.292 -6.000 -2.420 1.00 88.88 89 CYS A N 1
ATOM 738 C CA . CYS A 1 89 ? 13.809 -5.462 -3.683 1.00 88.88 89 CYS A CA 1
ATOM 739 C C . CYS A 1 89 ? 15.316 -5.688 -3.885 1.00 88.88 89 CYS A C 1
ATOM 741 O O . CYS A 1 89 ? 15.830 -5.365 -4.952 1.00 88.88 89 CYS A O 1
ATOM 743 N N . ILE A 1 90 ? 16.043 -6.187 -2.877 1.00 86.31 90 ILE A N 1
ATOM 744 C CA . ILE A 1 90 ? 17.517 -6.235 -2.912 1.00 86.31 90 ILE A CA 1
ATOM 745 C C . ILE A 1 90 ? 18.031 -7.464 -3.666 1.00 86.31 90 ILE A C 1
ATOM 747 O O . ILE A 1 90 ? 18.984 -7.357 -4.435 1.00 86.31 90 ILE A O 1
ATOM 751 N N . PHE A 1 91 ? 17.432 -8.635 -3.429 1.00 79.44 91 PHE A N 1
ATOM 752 C CA . PHE A 1 91 ? 17.923 -9.900 -3.974 1.00 79.44 91 PHE A CA 1
ATOM 753 C C . PHE A 1 91 ? 16.979 -10.490 -5.026 1.00 79.44 91 PHE A C 1
ATOM 755 O O . PHE A 1 91 ? 15.764 -10.496 -4.826 1.00 79.44 91 PHE A O 1
ATOM 762 N N . PRO A 1 92 ? 17.521 -11.060 -6.118 1.00 82.06 92 PRO A N 1
ATOM 763 C CA . PRO A 1 92 ? 16.723 -11.807 -7.081 1.00 82.06 92 PRO A CA 1
ATOM 764 C C . PRO A 1 92 ? 16.175 -13.088 -6.438 1.00 82.06 92 PRO A C 1
ATOM 766 O O . PRO A 1 92 ? 16.920 -14.014 -6.110 1.00 82.06 92 PRO A O 1
ATOM 769 N N . PHE A 1 93 ? 14.854 -13.163 -6.290 1.00 82.31 93 PHE A N 1
ATOM 770 C CA . PHE A 1 93 ? 14.181 -14.286 -5.629 1.00 82.31 93 PHE A CA 1
ATOM 771 C C . PHE A 1 93 ? 14.286 -15.621 -6.368 1.00 82.31 93 PHE A C 1
ATOM 773 O O . PHE A 1 93 ? 14.160 -16.676 -5.742 1.00 82.31 93 PHE A O 1
ATOM 780 N N . GLU A 1 94 ? 14.587 -15.601 -7.665 1.00 82.19 94 GLU A N 1
ATOM 781 C CA . GLU A 1 94 ? 14.816 -16.820 -8.445 1.00 82.19 94 GLU A CA 1
ATOM 782 C C . GLU A 1 94 ? 16.019 -17.623 -7.932 1.00 82.19 94 GLU A C 1
ATOM 784 O O . GLU A 1 94 ? 16.006 -18.853 -7.974 1.00 82.19 94 GLU A O 1
ATOM 789 N N . LEU A 1 95 ? 17.019 -16.939 -7.364 1.00 86.12 95 LEU A N 1
ATOM 790 C CA . LEU A 1 95 ? 18.216 -17.556 -6.784 1.00 86.12 95 LEU A CA 1
ATOM 791 C C . LEU A 1 95 ? 18.033 -17.959 -5.314 1.00 86.12 95 LEU A C 1
ATOM 793 O O . LEU A 1 95 ? 18.899 -18.617 -4.740 1.00 86.12 95 LEU A O 1
ATOM 797 N N . MET A 1 96 ? 16.922 -17.569 -4.688 1.00 86.25 96 MET A N 1
ATOM 798 C CA . MET A 1 96 ? 16.656 -17.866 -3.287 1.00 86.25 96 MET A CA 1
ATOM 799 C C . MET A 1 96 ? 15.883 -19.177 -3.122 1.00 86.25 96 MET A C 1
ATOM 801 O O . MET A 1 96 ? 15.042 -19.547 -3.948 1.00 86.25 96 MET A O 1
ATOM 805 N N . ALA A 1 97 ? 16.131 -19.861 -2.000 1.00 86.88 97 ALA A N 1
ATOM 806 C CA . ALA A 1 97 ? 15.344 -21.020 -1.594 1.00 86.88 97 ALA A CA 1
ATOM 807 C C . ALA A 1 97 ? 13.855 -20.653 -1.471 1.00 86.88 97 ALA A C 1
ATOM 809 O O . ALA A 1 97 ? 13.515 -19.523 -1.112 1.00 86.88 97 ALA A O 1
ATOM 810 N N . GLY A 1 98 ? 12.966 -21.621 -1.723 1.00 85.25 98 GLY A N 1
ATOM 811 C CA . GLY A 1 98 ? 11.522 -21.382 -1.851 1.00 85.25 98 GLY A CA 1
ATOM 812 C C . GLY A 1 98 ? 10.888 -20.609 -0.689 1.00 85.25 98 GLY A C 1
ATOM 813 O O . GLY A 1 98 ? 10.012 -19.784 -0.918 1.00 85.25 98 GLY A O 1
ATOM 814 N N . PHE A 1 99 ? 11.378 -20.793 0.541 1.00 85.62 99 PHE A N 1
ATOM 815 C CA . PHE A 1 99 ? 10.894 -20.065 1.718 1.00 85.62 99 PHE A CA 1
ATOM 816 C C . PHE A 1 99 ? 11.085 -18.539 1.623 1.00 85.62 99 PHE A C 1
ATOM 818 O O . PHE A 1 99 ? 10.185 -17.774 1.962 1.00 85.62 99 PHE A O 1
ATOM 825 N N . TYR A 1 100 ? 12.227 -18.075 1.112 1.00 83.88 100 TYR A N 1
ATOM 826 C CA . TYR A 1 100 ? 12.533 -16.642 1.015 1.00 83.88 100 TYR A CA 1
ATOM 827 C C . TYR A 1 100 ? 11.762 -15.935 -0.109 1.00 83.88 100 TYR A C 1
ATOM 829 O O . TYR A 1 100 ? 11.723 -14.708 -0.155 1.00 83.88 100 TYR A O 1
ATOM 837 N N . ARG A 1 101 ? 11.070 -16.693 -0.969 1.00 87.12 101 ARG A N 1
ATOM 838 C CA . ARG A 1 101 ? 10.208 -16.156 -2.032 1.00 87.12 101 ARG A CA 1
ATOM 839 C C . ARG A 1 101 ? 8.894 -15.566 -1.505 1.00 87.12 101 ARG A C 1
ATOM 841 O O . ARG A 1 101 ? 8.125 -15.014 -2.282 1.00 87.12 101 ARG A O 1
ATOM 848 N N . ILE A 1 102 ? 8.645 -15.586 -0.191 1.00 88.19 102 ILE A N 1
ATOM 849 C CA . ILE A 1 102 ? 7.531 -14.834 0.421 1.00 88.19 102 ILE A CA 1
ATOM 850 C C . ILE A 1 102 ? 7.573 -13.335 0.070 1.00 88.19 102 ILE A C 1
ATOM 852 O O . ILE A 1 102 ? 6.544 -12.664 0.052 1.00 88.19 102 ILE A O 1
ATOM 856 N N . GLY A 1 103 ? 8.761 -12.838 -0.285 1.00 85.75 103 GLY A N 1
ATOM 857 C CA . GLY A 1 103 ? 9.014 -11.502 -0.801 1.00 85.75 103 GLY A CA 1
ATOM 858 C C . GLY A 1 103 ? 8.093 -11.035 -1.937 1.00 85.75 103 GLY A C 1
ATOM 859 O O . GLY A 1 103 ? 7.733 -9.859 -1.973 1.00 85.75 103 GLY A O 1
ATOM 860 N N . TYR A 1 104 ? 7.647 -11.947 -2.814 1.00 88.44 104 TYR A N 1
ATOM 861 C CA . TYR A 1 104 ? 6.732 -11.620 -3.921 1.00 88.44 104 TYR A CA 1
ATOM 862 C C . TYR A 1 104 ? 5.388 -11.065 -3.448 1.00 88.44 104 TYR A C 1
ATOM 864 O O . TYR A 1 104 ? 4.731 -10.339 -4.189 1.00 88.44 104 TYR A O 1
ATOM 872 N N . ALA A 1 105 ? 4.981 -11.385 -2.219 1.00 90.94 105 ALA A N 1
ATOM 873 C CA . ALA A 1 105 ? 3.745 -10.872 -1.659 1.00 90.94 105 ALA A CA 1
ATOM 874 C C . ALA A 1 105 ? 3.842 -9.389 -1.282 1.00 90.94 105 ALA A C 1
ATOM 876 O O . ALA A 1 105 ? 2.802 -8.769 -1.103 1.00 90.94 105 ALA A O 1
ATOM 877 N N . PHE A 1 106 ? 5.033 -8.798 -1.135 1.00 92.50 106 PHE A N 1
ATOM 878 C CA . PHE A 1 106 ? 5.149 -7.408 -0.694 1.00 92.50 106 PHE A CA 1
ATOM 879 C C . PHE A 1 106 ? 4.979 -6.413 -1.852 1.00 92.50 106 PHE A C 1
ATOM 881 O O . PHE A 1 106 ? 5.482 -6.636 -2.961 1.00 92.50 106 PHE A O 1
ATOM 888 N N . PRO A 1 107 ? 4.308 -5.270 -1.605 1.00 93.94 107 PRO A N 1
ATOM 889 C CA . PRO A 1 107 ? 4.020 -4.295 -2.652 1.00 93.94 107 PRO A CA 1
ATOM 890 C C . PRO A 1 107 ? 5.287 -3.655 -3.231 1.00 93.94 107 PRO A C 1
ATOM 892 O O . PRO A 1 107 ? 5.291 -3.291 -4.403 1.00 93.94 107 PRO A O 1
ATOM 895 N N . ALA A 1 108 ? 6.371 -3.538 -2.456 1.00 93.81 108 ALA A N 1
ATOM 896 C CA . ALA A 1 108 ? 7.623 -2.961 -2.949 1.00 93.81 108 ALA A CA 1
ATOM 897 C C . ALA A 1 108 ? 8.300 -3.828 -4.018 1.00 93.81 108 ALA A C 1
ATOM 899 O O . ALA A 1 108 ? 8.750 -3.292 -5.030 1.00 93.81 108 ALA A O 1
ATOM 900 N N . HIS A 1 109 ? 8.297 -5.155 -3.856 1.00 93.25 109 HIS A N 1
ATOM 901 C CA . HIS A 1 109 ? 8.825 -6.042 -4.891 1.00 93.25 109 HIS A CA 1
ATOM 902 C C . HIS A 1 109 ? 8.003 -5.943 -6.179 1.00 93.25 109 HIS A C 1
ATOM 904 O O . HIS A 1 109 ? 8.552 -5.847 -7.274 1.00 93.25 109 HIS A O 1
ATOM 910 N N . SER A 1 110 ? 6.677 -5.890 -6.033 1.00 93.50 110 SER A N 1
ATOM 911 C CA . SER A 1 110 ? 5.757 -5.726 -7.158 1.00 93.50 110 SER A CA 1
ATOM 912 C C . SER A 1 110 ? 5.954 -4.388 -7.883 1.00 93.50 110 SER A C 1
ATOM 914 O O . SER A 1 110 ? 5.947 -4.352 -9.109 1.00 93.50 110 SER A O 1
ATOM 916 N N . LEU A 1 111 ? 6.198 -3.295 -7.151 1.00 94.69 111 LEU A N 1
ATOM 917 C CA . LEU A 1 111 ? 6.596 -2.008 -7.734 1.00 94.69 111 LEU A CA 1
ATOM 918 C C . LEU A 1 111 ? 7.891 -2.147 -8.544 1.00 94.69 111 LEU A C 1
ATOM 920 O O . LEU A 1 111 ? 7.956 -1.669 -9.673 1.00 94.69 111 LEU A O 1
ATOM 924 N N . TRP A 1 112 ? 8.911 -2.792 -7.976 1.00 92.12 112 TRP A N 1
ATOM 925 C CA . TRP A 1 112 ? 10.227 -2.924 -8.599 1.00 92.12 112 TRP A CA 1
ATOM 926 C C . TRP A 1 112 ? 10.170 -3.684 -9.931 1.00 92.12 112 TRP A C 1
ATOM 928 O O . TRP A 1 112 ? 10.665 -3.174 -10.936 1.00 92.12 112 TRP A O 1
ATOM 938 N N . ILE A 1 113 ? 9.499 -4.844 -9.976 1.00 92.06 113 ILE A N 1
ATOM 939 C CA . ILE A 1 113 ? 9.365 -5.620 -11.222 1.00 92.06 113 ILE A CA 1
ATOM 940 C C . ILE A 1 113 ? 8.565 -4.870 -12.294 1.00 92.06 113 ILE A C 1
ATOM 942 O O . ILE A 1 113 ? 8.922 -4.940 -13.467 1.00 92.06 113 ILE A O 1
ATOM 946 N N . VAL A 1 114 ? 7.523 -4.120 -11.911 1.00 93.94 114 VAL A N 1
ATOM 947 C CA . VAL A 1 114 ? 6.726 -3.325 -12.862 1.00 93.94 114 VAL A CA 1
ATOM 948 C C . VAL A 1 114 ? 7.532 -2.138 -13.390 1.00 93.94 114 VAL A C 1
ATOM 950 O O . VAL A 1 114 ? 7.489 -1.863 -14.585 1.00 93.94 114 VAL A O 1
ATOM 953 N N . LEU A 1 115 ? 8.305 -1.451 -12.542 1.00 92.50 115 LEU A N 1
ATOM 954 C CA . LEU A 1 115 ? 9.154 -0.342 -12.987 1.00 92.50 115 LEU A CA 1
ATOM 955 C C . LEU A 1 115 ? 10.255 -0.808 -13.941 1.00 92.50 115 LEU A C 1
ATOM 957 O O . LEU A 1 115 ? 10.476 -0.154 -14.955 1.00 92.50 115 LEU A O 1
ATOM 961 N N . ILE A 1 116 ? 10.907 -1.941 -13.663 1.00 90.81 116 ILE A N 1
ATOM 962 C CA . ILE A 1 116 ? 11.904 -2.509 -14.581 1.00 90.81 116 ILE A CA 1
ATOM 963 C C . ILE A 1 116 ? 11.275 -2.834 -15.931 1.00 90.81 116 ILE A C 1
ATOM 965 O O . ILE A 1 116 ? 11.863 -2.500 -16.959 1.00 90.81 116 ILE A O 1
ATOM 969 N N . ASP A 1 117 ? 10.086 -3.433 -15.938 1.00 91.94 117 ASP A N 1
ATOM 970 C CA . ASP A 1 117 ? 9.358 -3.762 -17.165 1.00 91.94 117 ASP A CA 1
ATOM 971 C C . ASP A 1 117 ? 9.031 -2.498 -17.980 1.00 91.94 117 ASP A C 1
ATOM 973 O O . ASP A 1 117 ? 9.323 -2.424 -19.172 1.00 91.94 117 ASP A O 1
ATOM 977 N N . VAL A 1 118 ? 8.537 -1.446 -17.317 1.00 91.75 118 VAL A N 1
ATOM 978 C CA . VAL A 1 118 ? 8.237 -0.143 -17.940 1.00 91.75 118 VAL A CA 1
ATOM 979 C C . VAL A 1 118 ? 9.491 0.544 -18.492 1.00 91.75 118 VAL A C 1
ATOM 981 O O . VAL A 1 118 ? 9.434 1.184 -19.540 1.00 91.75 118 VAL A O 1
ATOM 984 N N . TRP A 1 119 ? 10.614 0.464 -17.783 1.00 90.38 119 TRP A N 1
ATOM 985 C CA . TRP A 1 119 ? 11.844 1.188 -18.113 1.00 90.38 119 TRP A CA 1
ATOM 986 C C . TRP A 1 119 ? 12.700 0.504 -19.164 1.00 90.38 119 TRP A C 1
ATOM 988 O O . TRP A 1 119 ? 13.270 1.172 -20.026 1.00 90.38 119 TRP A O 1
ATOM 998 N N . SER A 1 120 ? 12.816 -0.815 -19.069 1.00 87.62 120 SER A N 1
ATOM 999 C CA . SER A 1 120 ? 13.644 -1.607 -19.973 1.00 87.62 120 SER A CA 1
ATOM 1000 C C . SER A 1 120 ? 12.860 -2.128 -21.177 1.00 87.62 120 SER A C 1
ATOM 1002 O O . SER A 1 120 ? 13.471 -2.512 -22.172 1.00 87.62 120 SER A O 1
ATOM 1004 N N . GLY A 1 121 ? 11.525 -2.194 -21.089 1.00 83.62 121 GLY A N 1
ATOM 1005 C CA . GLY A 1 121 ? 10.692 -2.931 -22.046 1.00 83.62 121 GLY A CA 1
ATOM 1006 C C . GLY A 1 121 ? 11.010 -4.431 -22.093 1.00 83.62 121 GLY A C 1
ATOM 1007 O O . GLY A 1 121 ? 10.532 -5.135 -22.979 1.00 83.62 121 GLY A O 1
ATOM 1008 N N . CYS A 1 122 ? 11.858 -4.908 -21.177 1.00 78.19 122 CYS A N 1
ATOM 1009 C CA . CYS A 1 122 ? 12.390 -6.255 -21.132 1.00 78.19 122 CYS A CA 1
ATOM 1010 C C . CYS A 1 122 ? 11.917 -6.920 -19.843 1.00 78.19 122 CYS A C 1
ATOM 1012 O O . CYS A 1 122 ? 12.419 -6.658 -18.751 1.00 78.19 122 CYS A O 1
ATOM 1014 N N . GLY A 1 123 ? 10.962 -7.825 -19.984 1.00 72.06 123 GLY A N 1
ATOM 1015 C CA . GLY A 1 123 ? 10.385 -8.529 -18.857 1.00 72.06 123 GLY A CA 1
ATOM 1016 C C . GLY A 1 123 ? 9.025 -9.082 -19.232 1.00 72.06 123 GLY A C 1
ATOM 1017 O O . GLY A 1 123 ? 8.348 -8.597 -20.129 1.00 72.06 123 GLY A O 1
ATOM 1018 N N . ASN A 1 124 ? 8.630 -10.162 -18.572 1.00 79.62 124 ASN A N 1
ATOM 1019 C CA . ASN A 1 124 ? 7.238 -10.586 -18.570 1.00 79.62 124 ASN A CA 1
ATOM 1020 C C . ASN A 1 124 ? 6.851 -10.828 -17.120 1.00 79.62 124 ASN A C 1
ATOM 1022 O O . ASN A 1 124 ? 6.541 -11.945 -16.729 1.00 79.62 124 ASN A O 1
ATOM 1026 N N . TYR A 1 125 ? 6.956 -9.785 -16.301 1.00 84.38 125 TYR A N 1
ATOM 1027 C CA . TYR A 1 125 ? 6.655 -9.851 -14.867 1.00 84.38 125 TYR A CA 1
ATOM 1028 C C . TYR A 1 125 ? 5.431 -9.011 -14.496 1.00 84.38 125 TYR A C 1
ATOM 1030 O O . TYR A 1 125 ? 4.973 -9.045 -13.354 1.00 84.38 125 TYR A O 1
ATOM 1038 N N . LEU A 1 126 ? 4.842 -8.313 -15.473 1.00 88.12 126 LEU A N 1
ATOM 1039 C CA . LEU A 1 126 ? 3.635 -7.512 -15.293 1.00 88.12 126 LEU A CA 1
ATOM 1040 C C . LEU A 1 126 ? 2.452 -8.355 -14.796 1.00 88.12 126 LEU A C 1
ATOM 1042 O O . LEU A 1 126 ? 1.693 -7.916 -13.933 1.00 88.12 126 LEU A O 1
ATOM 1046 N N . HIS A 1 127 ? 2.348 -9.593 -15.289 1.00 88.69 127 HIS A N 1
ATOM 1047 C CA . HIS A 1 127 ? 1.322 -10.555 -14.886 1.00 88.69 127 HIS A CA 1
ATOM 1048 C C . HIS A 1 127 ? 1.461 -11.028 -13.428 1.00 88.69 127 HIS A C 1
ATOM 1050 O O . HIS A 1 127 ? 0.524 -11.609 -12.892 1.00 88.69 127 HIS A O 1
ATOM 1056 N N . ILE A 1 128 ? 2.603 -10.771 -12.783 1.00 88.94 128 ILE A N 1
ATOM 1057 C CA . ILE A 1 128 ? 2.851 -11.076 -11.369 1.00 88.94 128 ILE A CA 1
ATOM 1058 C C . ILE A 1 128 ? 2.702 -9.800 -10.535 1.00 88.94 128 ILE A C 1
ATOM 1060 O O . ILE A 1 128 ? 1.962 -9.782 -9.553 1.00 88.94 128 ILE A O 1
ATOM 1064 N N . GLY A 1 129 ? 3.362 -8.712 -10.942 1.00 90.69 129 GLY A N 1
ATOM 1065 C CA . GLY A 1 129 ? 3.430 -7.483 -10.148 1.00 90.69 129 GLY A CA 1
ATOM 1066 C C . GLY A 1 129 ? 2.122 -6.704 -10.069 1.00 90.69 129 GLY A C 1
ATOM 1067 O O . GLY A 1 129 ? 1.731 -6.275 -8.981 1.00 90.69 129 GLY A O 1
ATOM 1068 N N . LEU A 1 130 ? 1.406 -6.537 -11.188 1.00 91.88 130 LEU A N 1
ATOM 1069 C CA . LEU A 1 130 ? 0.155 -5.771 -11.178 1.00 91.88 130 LEU A CA 1
ATOM 1070 C C . LEU A 1 130 ? -0.929 -6.434 -10.321 1.00 91.88 130 LEU A C 1
ATOM 1072 O O . LEU A 1 130 ? -1.502 -5.733 -9.484 1.00 91.88 130 LEU A O 1
ATOM 1076 N N . PRO A 1 131 ? -1.220 -7.745 -10.454 1.00 94.19 131 PRO A N 1
ATOM 1077 C CA . PRO A 1 131 ? -2.249 -8.373 -9.632 1.00 94.19 131 PRO A CA 1
ATOM 1078 C C . PRO A 1 131 ? -1.961 -8.279 -8.137 1.00 94.19 131 PRO A C 1
ATOM 1080 O O . PRO A 1 131 ? -2.888 -8.053 -7.366 1.00 94.19 131 PRO A O 1
ATOM 1083 N N . VAL A 1 132 ? -0.696 -8.390 -7.718 1.00 94.06 132 VAL A N 1
ATOM 1084 C CA . VAL A 1 132 ? -0.321 -8.262 -6.302 1.00 94.06 132 VAL A CA 1
ATOM 1085 C C . VAL A 1 132 ? -0.528 -6.830 -5.802 1.00 94.06 132 VAL A C 1
ATOM 1087 O O . VAL A 1 132 ? -1.126 -6.640 -4.740 1.00 94.06 132 VAL A O 1
ATOM 1090 N N . LEU A 1 133 ? -0.119 -5.812 -6.568 1.00 93.38 133 LEU A N 1
ATOM 1091 C CA . LEU A 1 133 ? -0.391 -4.411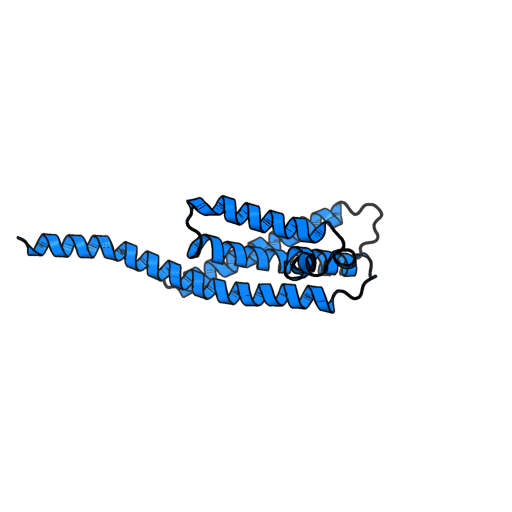 -6.217 1.00 93.38 133 LEU A CA 1
ATOM 1092 C C . LEU A 1 133 ? -1.895 -4.127 -6.130 1.00 93.38 133 LEU A C 1
ATOM 1094 O O . LEU A 1 133 ? -2.346 -3.525 -5.157 1.00 93.38 133 LEU A O 1
ATOM 1098 N N . PHE A 1 134 ? -2.686 -4.605 -7.094 1.00 94.62 134 PHE A N 1
ATOM 1099 C CA . PHE A 1 134 ? -4.143 -4.460 -7.060 1.00 94.62 134 PHE A CA 1
ATOM 1100 C C . PHE A 1 134 ? -4.790 -5.244 -5.914 1.00 94.62 134 PHE A C 1
ATOM 1102 O O . PHE A 1 134 ? -5.743 -4.755 -5.310 1.00 94.62 134 PHE A O 1
ATOM 1109 N N . ALA A 1 135 ? -4.272 -6.422 -5.564 1.00 95.56 135 ALA A N 1
ATOM 1110 C CA . ALA A 1 135 ? -4.757 -7.188 -4.422 1.00 95.56 135 ALA A CA 1
ATOM 1111 C C . ALA A 1 135 ? -4.568 -6.398 -3.121 1.00 95.56 135 ALA A C 1
ATOM 1113 O O . ALA A 1 135 ? -5.525 -6.224 -2.365 1.00 95.56 135 ALA A O 1
ATOM 1114 N N . TRP A 1 136 ? -3.377 -5.837 -2.893 1.00 94.69 136 TRP A N 1
ATOM 1115 C CA . TRP A 1 136 ? -3.137 -4.966 -1.741 1.00 94.69 136 TRP A CA 1
ATOM 1116 C C . TRP A 1 136 ? -3.975 -3.694 -1.767 1.00 94.69 136 TRP A C 1
ATOM 1118 O O . TRP A 1 136 ? -4.444 -3.255 -0.719 1.00 94.69 136 TRP A O 1
ATOM 1128 N N . TRP A 1 137 ? -4.197 -3.124 -2.946 1.00 94.25 137 TRP A N 1
ATOM 1129 C CA . TRP A 1 137 ? -5.051 -1.958 -3.119 1.00 94.25 137 TRP A CA 1
ATOM 1130 C C . TRP A 1 137 ? -6.499 -2.243 -2.699 1.00 94.25 137 TRP A C 1
ATOM 1132 O O . TRP A 1 137 ? -7.092 -1.470 -1.944 1.00 94.25 137 TRP A O 1
ATOM 1142 N N . VAL A 1 138 ? -7.061 -3.380 -3.119 1.00 94.38 138 VAL A N 1
ATOM 1143 C CA . VAL A 1 138 ? -8.407 -3.815 -2.712 1.00 94.38 138 VAL A CA 1
ATOM 1144 C C . VAL A 1 138 ? -8.451 -4.098 -1.212 1.00 94.38 138 VAL A C 1
ATOM 1146 O O . VAL A 1 138 ? -9.344 -3.599 -0.522 1.00 94.38 138 VAL A O 1
ATOM 1149 N N . VAL A 1 139 ? -7.475 -4.847 -0.688 1.00 93.06 139 VAL A N 1
ATOM 1150 C CA . VAL A 1 139 ? -7.374 -5.144 0.749 1.00 93.06 139 VAL A CA 1
ATOM 1151 C C . VAL A 1 139 ? -7.305 -3.849 1.560 1.00 93.06 139 VAL A C 1
ATOM 1153 O O . VAL A 1 139 ? -8.043 -3.715 2.532 1.00 93.06 139 VAL A O 1
ATOM 1156 N N . GLY A 1 140 ? -6.507 -2.871 1.127 1.00 90.56 140 GLY A N 1
ATOM 1157 C CA . GLY A 1 140 ? -6.378 -1.561 1.765 1.00 90.56 140 GLY A CA 1
ATOM 1158 C C . GLY A 1 140 ? -7.695 -0.782 1.830 1.00 90.56 140 GLY A C 1
ATOM 1159 O O . GLY A 1 140 ? -8.029 -0.227 2.878 1.00 90.56 140 GLY A O 1
ATOM 1160 N N . HIS A 1 141 ? -8.497 -0.786 0.761 1.00 90.94 141 HIS A N 1
ATOM 1161 C CA . HIS A 1 141 ? -9.799 -0.107 0.764 1.00 90.94 141 HIS A CA 1
ATOM 1162 C C . HIS A 1 141 ? -10.782 -0.785 1.718 1.00 90.94 141 HIS A C 1
ATOM 1164 O O . HIS A 1 141 ? -11.505 -0.108 2.458 1.00 90.94 141 HIS A O 1
ATOM 1170 N N . VAL A 1 142 ? -10.797 -2.119 1.726 1.00 91.94 142 VAL A N 1
ATOM 1171 C CA . VAL A 1 142 ? -11.657 -2.901 2.617 1.00 91.94 142 VAL A CA 1
ATOM 1172 C C . VAL A 1 142 ? -11.267 -2.651 4.077 1.00 91.94 142 VAL A C 1
ATOM 1174 O O . VAL A 1 142 ? -12.125 -2.292 4.890 1.00 91.94 142 VAL A O 1
ATOM 1177 N N . THR A 1 143 ? -9.981 -2.753 4.420 1.00 90.38 143 THR A N 1
ATOM 1178 C CA . THR A 1 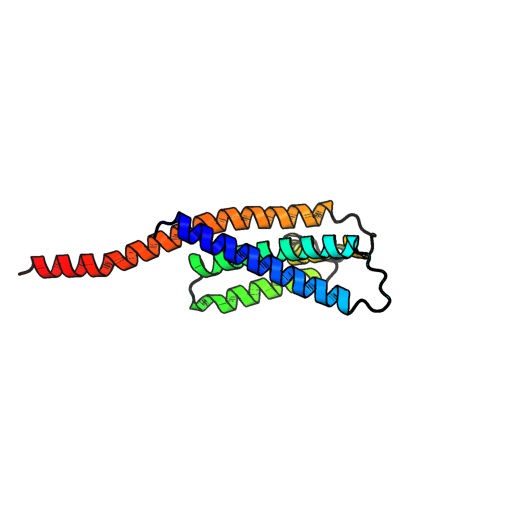143 ? -9.502 -2.537 5.795 1.00 90.38 143 THR A CA 1
ATOM 1179 C C . THR A 1 143 ? -9.673 -1.090 6.252 1.00 90.38 143 THR A C 1
ATOM 1181 O O . THR A 1 143 ? -10.004 -0.871 7.419 1.00 90.38 143 THR A O 1
ATOM 1184 N N . ALA A 1 144 ? -9.540 -0.101 5.363 1.00 88.88 144 ALA A N 1
ATOM 1185 C CA . ALA A 1 144 ? -9.774 1.308 5.683 1.00 88.88 144 ALA A CA 1
ATOM 1186 C C . ALA A 1 144 ? -11.221 1.571 6.140 1.00 88.88 144 ALA A C 1
ATOM 1188 O O . ALA A 1 144 ? -11.445 2.276 7.129 1.00 88.88 144 ALA A O 1
ATOM 1189 N N . VAL A 1 145 ? -12.220 0.962 5.485 1.00 88.56 145 VAL A N 1
ATOM 1190 C CA . VAL A 1 145 ? -13.633 1.099 5.890 1.00 88.56 145 VAL A CA 1
ATOM 1191 C C . VAL A 1 145 ? -13.860 0.536 7.296 1.00 88.56 145 VAL A C 1
ATOM 1193 O O . VAL A 1 145 ? -14.499 1.190 8.127 1.00 88.56 145 VAL A O 1
ATOM 1196 N N . PHE A 1 146 ? -13.319 -0.649 7.592 1.00 90.06 146 PHE A N 1
ATOM 1197 C CA . PHE A 1 146 ? -13.442 -1.267 8.918 1.00 90.06 146 PHE A CA 1
ATOM 1198 C C . PHE A 1 146 ? -12.678 -0.494 10.001 1.00 90.06 146 PHE A C 1
ATOM 1200 O O . PHE A 1 146 ? -13.217 -0.265 11.086 1.00 90.06 146 PHE A O 1
ATOM 1207 N N . SER A 1 147 ? -11.467 -0.032 9.688 1.00 90.38 147 SER A N 1
ATOM 1208 C CA . SER A 1 147 ? -10.624 0.806 10.548 1.00 90.38 147 SER A CA 1
ATOM 1209 C C . SER A 1 147 ? -11.367 2.071 10.995 1.00 90.38 147 SER A C 1
ATOM 1211 O O . SER A 1 147 ? -11.521 2.333 12.190 1.00 90.38 147 SER A O 1
ATOM 1213 N N . ILE A 1 148 ? -11.920 2.828 10.044 1.00 89.69 148 ILE A N 1
ATOM 1214 C CA . ILE A 1 148 ? -12.612 4.089 10.339 1.00 89.69 148 ILE A CA 1
ATOM 1215 C C . ILE A 1 148 ? -13.869 3.845 11.179 1.00 89.69 148 ILE A C 1
ATOM 1217 O O . ILE A 1 148 ? -14.101 4.565 12.152 1.00 89.69 148 ILE A O 1
ATOM 1221 N N . ARG A 1 149 ? -14.649 2.798 10.872 1.00 89.31 149 ARG A N 1
ATOM 1222 C CA . ARG A 1 149 ? -15.813 2.417 11.690 1.00 89.31 149 ARG A CA 1
ATOM 1223 C C . ARG A 1 149 ? -15.411 2.105 13.130 1.00 89.31 149 ARG A C 1
ATOM 1225 O O . ARG A 1 149 ? -16.006 2.668 14.048 1.00 89.31 149 ARG A O 1
ATOM 1232 N N . LYS A 1 150 ? -14.381 1.274 13.332 1.00 89.44 150 LYS A N 1
ATOM 1233 C CA . LYS A 1 150 ? -13.866 0.924 14.665 1.00 89.44 150 LYS A CA 1
ATOM 1234 C C . LYS A 1 150 ? -13.468 2.172 15.457 1.00 89.44 150 LYS A C 1
ATOM 1236 O O . LYS A 1 150 ? -13.865 2.314 16.611 1.00 89.44 150 LYS A O 1
ATOM 1241 N N . ARG A 1 151 ? -12.742 3.104 14.834 1.00 87.00 151 ARG A N 1
ATOM 1242 C CA . ARG A 1 151 ? -12.291 4.353 15.474 1.00 87.00 151 ARG A CA 1
ATOM 1243 C C . ARG A 1 151 ? -13.438 5.281 15.839 1.00 87.00 151 ARG A C 1
ATOM 1245 O O . ARG A 1 151 ? -13.438 5.835 16.931 1.00 87.00 151 ARG A O 1
ATOM 1252 N N . CYS A 1 152 ? -14.418 5.444 14.952 1.00 88.44 152 CYS A N 1
ATOM 1253 C CA . CYS A 1 152 ? -15.587 6.270 15.242 1.00 88.44 152 CYS A CA 1
ATOM 1254 C C . CYS A 1 152 ? -16.401 5.706 16.414 1.00 88.44 152 CYS A C 1
ATOM 1256 O O . CYS A 1 152 ? -16.844 6.477 17.260 1.00 88.44 152 CYS A O 1
ATOM 1258 N N . LEU A 1 153 ? -16.558 4.380 16.493 1.00 88.56 153 LEU A N 1
ATOM 1259 C CA . LEU A 1 153 ? -17.239 3.726 17.614 1.00 88.56 153 LEU A CA 1
ATOM 1260 C C . LEU A 1 153 ? -16.450 3.864 18.921 1.00 88.56 153 LEU A C 1
ATOM 1262 O O . LEU A 1 153 ? -17.029 4.225 19.941 1.00 88.56 153 LEU A O 1
ATOM 1266 N N . ALA A 1 154 ? -15.132 3.648 18.887 1.00 87.94 154 ALA A N 1
ATOM 1267 C CA . ALA A 1 154 ? -14.271 3.821 20.056 1.00 87.94 154 ALA A CA 1
ATOM 1268 C C . ALA A 1 154 ? -14.281 5.272 20.571 1.00 87.94 154 ALA A C 1
ATOM 1270 O O . ALA A 1 154 ? -14.389 5.500 21.773 1.00 87.94 154 ALA A O 1
ATOM 1271 N N . ALA A 1 155 ? -14.239 6.256 19.668 1.00 87.69 155 ALA A N 1
ATOM 1272 C CA . ALA A 1 155 ? -14.327 7.671 20.023 1.00 87.69 155 ALA A CA 1
ATOM 1273 C C . ALA A 1 155 ? -15.700 8.040 20.612 1.00 87.69 155 ALA A C 1
ATOM 1275 O O . ALA A 1 155 ? -15.766 8.792 21.581 1.00 87.69 155 ALA A O 1
ATOM 1276 N N . ALA A 1 156 ? -16.791 7.492 20.065 1.00 87.81 156 ALA A N 1
ATOM 1277 C CA . ALA A 1 156 ? -18.132 7.697 20.608 1.00 87.81 156 ALA A CA 1
ATOM 1278 C C . ALA A 1 156 ? -18.284 7.083 22.011 1.00 87.81 156 ALA A C 1
ATOM 1280 O O . ALA A 1 156 ? -18.831 7.730 22.901 1.00 87.81 156 ALA A O 1
ATOM 1281 N N . ALA A 1 157 ? -17.752 5.876 22.230 1.00 88.25 157 ALA A N 1
ATOM 1282 C CA . ALA A 1 157 ? -17.754 5.225 23.539 1.00 88.25 157 ALA A CA 1
ATOM 1283 C C . ALA A 1 157 ? -16.933 6.015 24.575 1.00 88.25 157 ALA A C 1
ATOM 1285 O O . ALA A 1 157 ? -17.401 6.243 25.689 1.00 88.25 157 ALA A O 1
ATOM 1286 N N . ALA A 1 158 ? -15.748 6.501 24.190 1.00 87.25 158 ALA A N 1
ATOM 1287 C CA . ALA A 1 158 ? -14.911 7.336 25.052 1.00 87.25 158 ALA A CA 1
ATOM 1288 C C . ALA A 1 158 ? -15.589 8.667 25.428 1.00 87.25 158 ALA A C 1
ATOM 1290 O O . ALA A 1 158 ? -15.441 9.128 26.554 1.00 87.25 158 ALA A O 1
ATOM 1291 N N . ALA A 1 159 ? -16.367 9.264 24.518 1.00 86.12 159 ALA A N 1
ATOM 1292 C CA . ALA A 1 159 ? -17.128 10.483 24.798 1.00 86.12 159 ALA A CA 1
ATOM 1293 C C . ALA A 1 159 ? -18.333 10.250 25.734 1.00 86.12 159 ALA A C 1
ATOM 1295 O O . ALA A 1 159 ? -18.721 11.162 26.463 1.00 86.12 159 ALA A O 1
ATOM 1296 N N . ALA A 1 160 ? -18.916 9.045 25.732 1.00 81.50 160 ALA A N 1
ATOM 1297 C CA . ALA A 1 160 ? -20.058 8.685 26.577 1.00 81.50 160 ALA A CA 1
ATOM 1298 C C . ALA A 1 160 ? -19.660 8.263 28.008 1.00 81.50 160 ALA A C 1
ATOM 1300 O O . ALA A 1 160 ? -20.439 8.456 28.940 1.00 81.50 160 ALA A O 1
ATOM 1301 N N . ALA A 1 161 ? -18.450 7.727 28.204 1.00 76.19 161 ALA A N 1
ATOM 1302 C CA . ALA A 1 161 ? -17.937 7.298 29.510 1.00 76.19 161 ALA A CA 1
ATOM 1303 C C . ALA A 1 161 ? -17.998 8.376 30.623 1.00 76.19 161 ALA A C 1
ATOM 1305 O O . ALA A 1 161 ? -18.509 8.066 31.700 1.00 76.19 161 ALA A O 1
ATOM 1306 N N . PRO A 1 162 ? -17.565 9.637 30.406 1.00 73.00 162 PRO A N 1
ATOM 1307 C CA . PRO A 1 162 ? -17.662 10.674 31.438 1.00 73.00 162 PRO A CA 1
ATOM 1308 C C . PRO A 1 162 ? -19.108 11.090 31.755 1.00 73.00 162 PRO A C 1
ATOM 1310 O O . PRO A 1 162 ? -19.397 11.483 32.880 1.00 73.00 162 PRO A O 1
ATOM 1313 N N . GLN A 1 163 ? -20.037 10.974 30.799 1.00 62.84 163 GLN A N 1
ATOM 1314 C CA . GLN A 1 163 ? -21.453 11.305 31.018 1.00 62.84 163 GLN A CA 1
ATOM 1315 C C . GLN A 1 163 ? -22.165 10.228 31.844 1.00 62.84 163 GLN A C 1
ATOM 1317 O O . GLN A 1 163 ? -23.006 10.551 32.676 1.00 62.84 163 GLN A O 1
ATOM 1322 N N . ALA A 1 164 ? -21.805 8.955 31.658 1.00 63.66 164 ALA A N 1
ATOM 1323 C CA . ALA A 1 164 ? -22.342 7.859 32.460 1.00 63.66 164 ALA A CA 1
ATOM 1324 C C . ALA A 1 164 ? -21.891 7.932 33.932 1.00 63.66 164 ALA A C 1
ATOM 1326 O O . ALA A 1 164 ? -22.698 7.660 34.816 1.00 63.66 164 ALA A O 1
ATOM 1327 N N . ALA A 1 165 ? -20.644 8.349 34.191 1.00 64.94 165 ALA A N 1
ATOM 1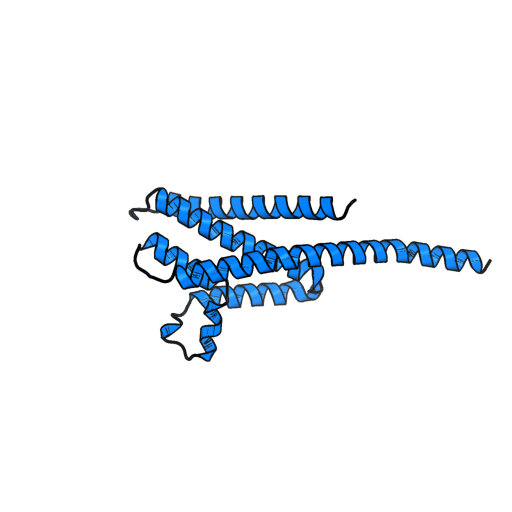328 C CA . ALA A 1 165 ? -20.112 8.522 35.547 1.00 64.94 165 ALA A CA 1
ATOM 1329 C C . ALA A 1 165 ? -20.797 9.671 36.317 1.00 64.94 165 ALA A C 1
ATOM 1331 O O . ALA A 1 165 ? -21.157 9.510 37.480 1.00 64.94 165 ALA A O 1
ATOM 1332 N N . ALA A 1 166 ? -21.067 10.798 35.649 1.00 64.44 166 ALA A N 1
ATOM 1333 C CA . ALA A 1 166 ? -21.772 11.928 36.262 1.00 64.44 166 ALA A CA 1
ATOM 1334 C C . ALA A 1 166 ? -23.244 11.609 36.602 1.00 64.44 166 ALA A C 1
ATOM 1336 O O . ALA A 1 166 ? -23.791 12.121 37.575 1.00 64.44 166 ALA A O 1
ATOM 1337 N N . VAL A 1 167 ? -23.900 10.745 35.817 1.00 66.88 167 VAL A N 1
ATOM 1338 C CA . VAL A 1 167 ? -25.285 10.310 36.075 1.00 66.88 167 VAL A CA 1
ATOM 1339 C C . VAL A 1 167 ? -25.371 9.314 37.239 1.00 66.88 167 VAL A C 1
ATOM 1341 O O . VAL A 1 167 ? -26.403 9.267 37.905 1.00 66.88 167 VAL A O 1
ATOM 1344 N N . SER A 1 168 ? -24.323 8.522 37.502 1.00 61.31 168 SER A N 1
ATOM 1345 C CA . SER A 1 168 ? -24.287 7.647 38.682 1.00 61.31 168 SER A CA 1
ATOM 1346 C C . SER A 1 168 ? -24.052 8.410 39.986 1.00 61.31 168 SER A C 1
ATOM 1348 O O . SER A 1 168 ? -24.714 8.086 40.964 1.00 61.31 168 SER A O 1
ATOM 1350 N N . GLU A 1 169 ? -23.198 9.442 39.999 1.00 59.47 169 GLU A N 1
ATOM 1351 C CA . GLU A 1 169 ? -22.983 10.271 41.202 1.00 59.47 169 GLU A CA 1
ATOM 1352 C C . GLU A 1 169 ? -24.247 11.051 41.597 1.00 59.47 169 GLU A C 1
ATOM 1354 O O . GLU A 1 169 ? -24.622 11.064 42.762 1.00 59.47 169 GLU A O 1
ATOM 1359 N N . GLY A 1 170 ? -24.985 11.615 40.634 1.00 58.28 170 GLY A N 1
ATOM 1360 C CA . GLY A 1 170 ? -26.225 12.354 40.918 1.00 58.28 170 GLY A CA 1
ATOM 1361 C C . GLY A 1 170 ? -27.430 11.497 41.337 1.00 58.28 170 GLY A C 1
ATOM 1362 O O . GLY A 1 170 ? -28.533 12.024 41.453 1.00 58.28 170 GLY A O 1
ATOM 1363 N N . LYS A 1 171 ? -27.262 10.178 41.492 1.00 53.75 171 LYS A N 1
ATOM 1364 C CA . LYS A 1 171 ? -28.318 9.243 41.920 1.00 53.75 171 LYS A CA 1
ATOM 1365 C C . LYS A 1 171 ? -28.094 8.702 43.338 1.00 53.75 171 LYS A C 1
ATOM 1367 O O . LYS A 1 171 ? -28.952 7.977 43.837 1.00 53.75 171 LYS A O 1
ATOM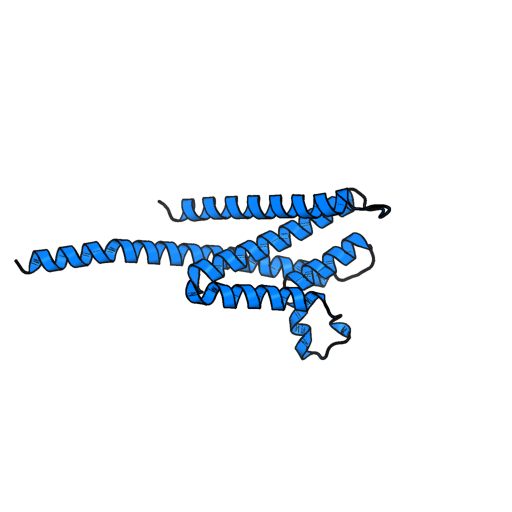 1372 N N . GLU A 1 172 ? -26.945 9.015 43.938 1.00 52.12 172 GLU A N 1
ATOM 1373 C CA . GLU A 1 172 ? -26.591 8.668 45.321 1.00 52.12 172 GLU A CA 1
ATOM 1374 C C . GLU A 1 172 ? -26.858 9.820 46.315 1.00 52.12 172 GLU A C 1
ATOM 1376 O O . GLU A 1 172 ? -26.724 9.612 47.521 1.00 52.12 172 GLU A O 1
ATOM 1381 N N . GLU A 1 173 ? -27.292 10.992 45.827 1.00 45.00 173 GLU A N 1
ATOM 1382 C CA . GLU A 1 173 ? -27.855 12.108 46.615 1.00 45.00 173 GLU A CA 1
ATOM 1383 C C . GLU A 1 173 ? -29.392 12.051 46.675 1.00 45.00 173 GLU A C 1
ATOM 1385 O O . GLU A 1 173 ? -29.949 12.358 47.756 1.00 45.00 173 GLU A O 1
#

InterPro domains:
  IPR022703 Domain of unknown function DUF3533 [PF12051] (1-141)
  IPR053001 MNNG export permease-like [PTHR34814] (2-149)

pLDDT: mean 87.77, std 9.11, range [45.0, 96.5]

Secondary structure (DSSP, 8-state):
--HHHHHHHHHHHHHHHHHHHHHHHHHHHHHT-TT----HHHHHHHHHHHHHHHHHHHHHHHHHHHHTS-TTTHHHHHHHHHHHHHHTTTS-GGGS-GGGGGGGGSHHHHHHHHHHHHHHS--S-HHHHHHHHHHHHHHHHHHHHHHHHHHHHHHHHHHHHHHHHHHHHTT--

Sequence (173 aa):
MRITHVWLMRFITGKIFSMLFAVVVTGYIWAFREDWGVNGGHWALSWLTFWLFMDTNFQVLESTINSFVPMALTPFFLLTWFMVNVSACIFPFELMAGFYRIGYAFPAHSLWIVLIDVWSGCGNYLHIGLPVLFAWWVVGHVTAVFSIRKRCLAAAAAAAAPQAAAVSEGKEE

Organism: NCBI:txid2604345

Foldseek 3Di:
DDLVVVLVVLLVVLLVVLLVVLCVVLVVCVVPVVPQPQDVQLSVQSSVLSSLLSSLVSLVLLLCQQFPDDVVCSVVVVVVLVVLLVVLCPDDCVPPDPVNVVSLLRLSNLSNQSNCCSRVVDDDCPVSSVVSSVVSNVVSVVSSSVSSVNNVVVVVVVVCVVVVVVVVVVVVD

Radius of gyration: 21.37 Å; chains: 1; bounding box: 49×37×70 Å